Protein AF-A0AAD5PL66-F1 (afdb_monomer_lite)

Sequence (142 aa):
MNKLKSTFLRTHSTRQSDDRRSQQFAKKLNAAQFQSYDNTPTTTQGPPTLHLDELTEMERTAYQSWWKDLDPFSIGHLDNEAVLKFLRGCCLPDHKLEQILRFFEDTVDGLDELQFYAMLRLIAHAQNGRTISRDMVFLGGR

Organism: NCBI:txid60185

Foldseek 3Di:
DDDDDDDDDDDDDDDDDDPPVVVVVVVVVVVPPPPPPPPDPPPPDAAQFADLVLADPVLNVVLVVVVCVQCVPPPQFHFPVSVVVVVVVLPADPVLLVVLCVSHPVPPGHDGSRSSSLSVQLSLCVVVVHDRDSCSSSPYRD

pLDDT: mean 76.11, std 19.73, range [38.53, 94.19]

Radius of gyration: 30.99 Å; chains: 1; bounding box: 75×75×58 Å

Secondary structure (DSSP, 8-state):
-----------------SHHHHHHHHHHHHTTS------S----SS-----GGGS-HHHHHHHHHHHHHH-TT--SEE-HHHHHHHHHTS---HHHHHHHHGGGTT-SS-EEHHHHHHHHHHHHHHHTT----GGGGGS---

Structure (mmCIF, N/CA/C/O backbone):
data_AF-A0AAD5PL66-F1
#
_entry.id   AF-A0AAD5PL66-F1
#
loop_
_atom_site.group_PDB
_atom_site.id
_atom_site.type_symbol
_atom_site.label_atom_id
_atom_site.label_alt_id
_atom_site.label_comp_id
_atom_site.label_asym_id
_atom_site.label_entity_id
_atom_site.label_seq_id
_atom_site.pdbx_PDB_ins_code
_atom_site.Cartn_x
_atom_site.Cartn_y
_atom_site.Cartn_z
_atom_site.occupancy
_atom_site.B_iso_or_equiv
_atom_site.auth_seq_id
_atom_site.auth_comp_id
_atom_site.auth_asym_id
_atom_site.auth_atom_id
_atom_site.pdbx_PDB_model_num
ATOM 1 N N . MET A 1 1 ? -61.012 -50.807 42.450 1.00 42.94 1 MET A N 1
ATOM 2 C CA . MET A 1 1 ? -60.842 -52.255 42.171 1.00 42.94 1 MET A CA 1
ATOM 3 C C . MET A 1 1 ? -61.389 -52.436 40.755 1.00 42.94 1 MET A C 1
ATOM 5 O O . MET A 1 1 ? -62.457 -51.912 40.500 1.00 42.94 1 MET A O 1
ATOM 9 N N . ASN A 1 2 ? -60.654 -52.909 39.743 1.00 38.53 2 ASN A N 1
ATOM 10 C CA . ASN A 1 2 ? -60.209 -54.291 39.554 1.00 38.53 2 ASN A CA 1
ATOM 11 C C . ASN A 1 2 ? -58.971 -54.337 38.635 1.00 38.53 2 ASN A C 1
ATOM 13 O O . ASN A 1 2 ? -58.905 -53.645 37.623 1.00 38.53 2 ASN A O 1
ATOM 17 N N . LYS A 1 3 ? -58.000 -55.170 39.018 1.00 46.53 3 LYS A N 1
ATOM 18 C CA . LYS A 1 3 ? -56.792 -55.536 38.267 1.00 46.53 3 LYS A CA 1
ATOM 19 C C . LYS A 1 3 ? -57.124 -56.690 37.322 1.00 46.53 3 LYS A C 1
ATOM 21 O O . LYS A 1 3 ? -57.713 -57.647 37.809 1.00 46.53 3 LYS A O 1
ATOM 26 N N . LEU A 1 4 ? -56.617 -56.691 36.089 1.00 59.19 4 LEU A N 1
ATOM 27 C CA . LEU A 1 4 ? -56.324 -57.928 35.354 1.00 59.19 4 LEU A CA 1
ATOM 28 C C . LEU A 1 4 ? -55.005 -57.781 34.581 1.00 59.19 4 LEU A C 1
ATOM 30 O O . LEU A 1 4 ? -54.745 -56.774 33.931 1.00 59.19 4 LEU A O 1
ATOM 34 N N . LYS A 1 5 ? -54.151 -58.787 34.771 1.00 48.41 5 LYS A N 1
ATOM 35 C CA . LYS A 1 5 ? -52.771 -58.931 34.303 1.00 48.41 5 LYS A CA 1
ATOM 36 C C . LYS A 1 5 ? -52.716 -59.933 33.141 1.00 48.41 5 LYS A C 1
ATOM 38 O O . LYS A 1 5 ? -53.506 -60.868 33.149 1.00 48.41 5 LYS A O 1
ATOM 43 N N . SER A 1 6 ? -51.631 -59.838 32.359 1.00 45.94 6 SER A N 1
ATOM 44 C CA . SER A 1 6 ? -51.000 -60.907 31.545 1.00 45.94 6 SER A CA 1
ATOM 45 C C . SER A 1 6 ? -51.768 -61.325 30.276 1.00 45.94 6 SER A C 1
ATOM 47 O O . SER A 1 6 ? -52.986 -61.308 30.259 1.00 45.94 6 SER A O 1
ATOM 49 N N . THR A 1 7 ? -51.139 -61.614 29.131 1.00 48.75 7 THR A N 1
ATOM 50 C CA . THR A 1 7 ? -50.032 -62.561 28.913 1.00 48.75 7 THR A CA 1
ATOM 51 C C . THR A 1 7 ? -49.317 -62.261 27.585 1.00 48.75 7 THR A C 1
ATOM 53 O O . THR A 1 7 ? -49.963 -61.981 26.579 1.00 48.75 7 THR A O 1
ATOM 56 N N . PHE A 1 8 ? -47.985 -62.361 27.576 1.00 52.19 8 PHE A N 1
ATOM 57 C CA . PHE A 1 8 ? -47.154 -62.370 26.368 1.00 52.19 8 PHE A CA 1
ATOM 58 C C . PHE A 1 8 ? -47.258 -63.718 25.642 1.00 52.19 8 PHE A C 1
ATOM 60 O O . PHE A 1 8 ? -47.075 -64.763 26.263 1.00 52.19 8 PHE A O 1
ATOM 67 N N . LEU A 1 9 ? -47.420 -63.686 24.317 1.00 51.94 9 LEU A N 1
ATOM 68 C CA . LEU A 1 9 ? -47.084 -64.802 23.432 1.00 51.94 9 LEU A CA 1
ATOM 69 C C . LEU A 1 9 ? -46.026 -64.353 22.416 1.00 51.94 9 LEU A C 1
ATOM 71 O O . LEU A 1 9 ? -46.182 -63.390 21.672 1.00 51.94 9 LEU A O 1
ATOM 75 N N . ARG A 1 10 ? -44.918 -65.084 22.485 1.00 41.91 10 ARG A N 1
ATOM 76 C CA . ARG A 1 10 ? -43.683 -65.073 21.695 1.00 41.91 10 ARG A CA 1
ATOM 77 C C . ARG A 1 10 ? -43.948 -65.848 20.392 1.00 41.91 10 ARG A C 1
ATOM 79 O O . ARG A 1 10 ? -44.581 -66.892 20.469 1.00 41.91 10 ARG A O 1
ATOM 86 N N . THR A 1 11 ? -43.567 -65.415 19.189 1.00 45.47 11 THR A N 1
ATOM 87 C CA . THR A 1 11 ? -42.375 -65.831 18.393 1.00 45.47 11 THR A CA 1
ATOM 88 C C . THR A 1 11 ? -42.721 -65.561 16.909 1.00 45.47 11 THR A C 1
ATOM 90 O O . THR A 1 11 ? -43.823 -65.878 16.488 1.00 45.47 11 THR A O 1
ATOM 93 N N . HIS A 1 12 ? -41.974 -64.704 16.204 1.00 41.56 12 HIS A N 1
ATOM 94 C CA . HIS A 1 12 ? -40.880 -64.963 15.240 1.00 41.56 12 HIS A CA 1
ATOM 95 C C . HIS A 1 12 ? -41.257 -65.237 13.765 1.00 41.56 12 HIS A C 1
ATOM 97 O O . HIS A 1 12 ? -41.908 -66.221 13.446 1.00 41.56 12 HIS A O 1
ATOM 103 N N . SER A 1 13 ? -40.629 -64.417 12.903 1.00 39.16 13 SER A N 1
ATOM 104 C CA . SER A 1 13 ? -40.129 -64.711 11.545 1.00 39.16 13 SER A CA 1
ATOM 105 C C . SER A 1 13 ? -41.181 -64.907 10.444 1.00 39.16 13 SER A C 1
ATOM 107 O O . SER A 1 13 ? -41.854 -65.921 10.356 1.00 39.16 13 SER A O 1
ATOM 109 N N . THR A 1 14 ? -41.347 -63.981 9.503 1.00 41.19 14 THR A N 1
ATOM 110 C CA . THR A 1 14 ? -40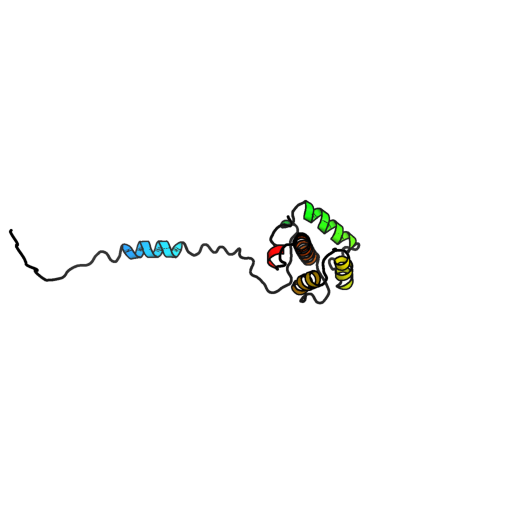.557 -63.777 8.263 1.00 41.19 14 THR A CA 1
ATOM 111 C C . THR A 1 14 ? -41.434 -62.821 7.412 1.00 41.19 14 THR A C 1
ATOM 113 O O . THR A 1 14 ? -42.643 -62.821 7.588 1.00 41.19 14 THR A O 1
ATOM 116 N N . ARG A 1 15 ? -41.009 -61.952 6.494 1.00 43.31 15 ARG A N 1
ATOM 117 C CA . ARG A 1 15 ? -39.938 -62.018 5.507 1.00 43.31 15 ARG A CA 1
ATOM 118 C C . ARG A 1 15 ? -39.857 -60.626 4.848 1.00 43.31 15 ARG A C 1
ATOM 120 O O . ARG A 1 15 ? -40.864 -60.110 4.385 1.00 43.31 15 ARG A O 1
ATOM 127 N N . GLN A 1 16 ? -38.652 -60.062 4.853 1.00 51.34 16 GLN A N 1
ATOM 128 C CA . GLN A 1 16 ? -38.004 -59.291 3.782 1.00 51.34 16 GLN A CA 1
ATOM 129 C C . GLN A 1 16 ? -38.896 -58.489 2.820 1.00 51.34 16 GLN A C 1
ATOM 131 O O . GLN A 1 16 ? -39.525 -59.098 1.960 1.00 51.34 16 GLN A O 1
ATOM 136 N N . SER A 1 17 ? -38.809 -57.149 2.858 1.00 48.69 17 SER A N 1
ATOM 137 C CA . SER A 1 17 ? -38.786 -56.288 1.647 1.00 48.69 17 SER A CA 1
ATOM 138 C C . SER A 1 17 ? -38.517 -54.784 1.887 1.00 48.69 17 SER A C 1
ATOM 140 O O . SER A 1 17 ? -38.630 -54.017 0.938 1.00 48.69 17 SER A O 1
ATOM 142 N N . ASP A 1 18 ? -38.108 -54.322 3.077 1.00 46.31 18 ASP A N 1
ATOM 143 C CA . ASP A 1 18 ? -37.919 -52.869 3.308 1.00 46.31 18 ASP A CA 1
ATOM 144 C C . ASP A 1 18 ? -36.484 -52.335 3.124 1.00 46.31 18 ASP A C 1
ATOM 146 O O . ASP A 1 18 ? -36.272 -51.128 3.019 1.00 46.31 18 ASP A O 1
ATOM 150 N N . ASP A 1 19 ? -35.477 -53.202 2.986 1.00 50.34 19 ASP A N 1
ATOM 151 C CA . ASP A 1 19 ? -34.076 -52.747 2.935 1.00 50.34 19 ASP A CA 1
ATOM 152 C C . ASP A 1 19 ? -33.658 -52.085 1.610 1.00 50.34 19 ASP A C 1
ATOM 154 O O . ASP A 1 19 ? -32.656 -51.372 1.544 1.00 50.34 19 ASP A O 1
ATOM 158 N N . ARG A 1 20 ? -34.413 -52.281 0.521 1.00 50.88 20 ARG A N 1
ATOM 159 C CA . ARG A 1 20 ? -34.043 -51.705 -0.787 1.00 50.88 20 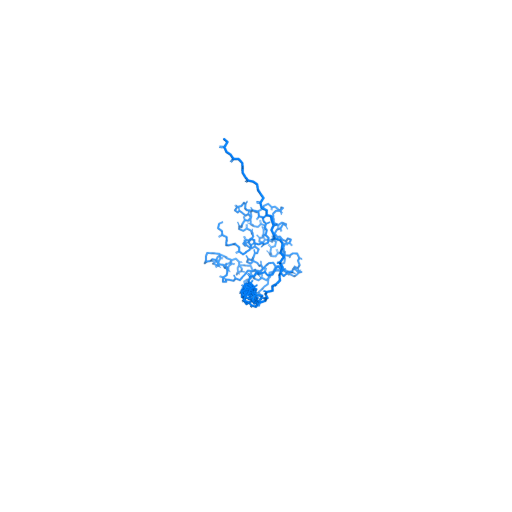ARG A CA 1
ATOM 160 C C . ARG A 1 20 ? -34.507 -50.265 -0.981 1.00 50.88 20 ARG A C 1
ATOM 162 O O . ARG A 1 20 ? -33.862 -49.528 -1.725 1.00 50.88 20 ARG A O 1
ATOM 169 N N . ARG A 1 21 ? -35.586 -49.842 -0.316 1.00 50.31 21 ARG A N 1
ATOM 170 C CA . ARG A 1 21 ? -36.147 -48.492 -0.497 1.00 50.31 21 ARG A CA 1
ATOM 171 C C . ARG A 1 21 ? -35.342 -47.432 0.259 1.00 50.31 21 ARG A C 1
ATOM 173 O O . ARG A 1 21 ? -35.137 -46.333 -0.254 1.00 50.31 21 ARG A O 1
ATOM 180 N N . SER A 1 22 ? -34.801 -47.790 1.420 1.00 52.25 22 SER A N 1
ATOM 181 C CA . SER A 1 22 ? -34.016 -46.887 2.271 1.00 52.25 22 SER A CA 1
ATOM 182 C C . SER A 1 22 ? -32.631 -46.559 1.697 1.00 52.25 22 SER A C 1
ATOM 184 O O . SER A 1 22 ? -32.128 -45.451 1.882 1.00 52.25 22 SER A O 1
ATOM 186 N N . GLN A 1 23 ? -32.029 -47.461 0.911 1.00 54.03 23 GLN A N 1
ATOM 187 C CA . GLN A 1 23 ? -30.708 -47.211 0.314 1.00 54.03 23 GLN A CA 1
ATOM 188 C C . GLN A 1 23 ? -30.721 -46.200 -0.842 1.00 54.03 23 GLN A C 1
ATOM 190 O O . GLN A 1 23 ? -29.689 -45.596 -1.139 1.00 54.03 23 GLN A O 1
ATOM 195 N N . GLN A 1 24 ? -31.866 -45.972 -1.494 1.00 54.56 24 GLN A N 1
ATOM 196 C CA . GLN A 1 24 ? -31.958 -44.987 -2.580 1.00 54.56 24 GLN A CA 1
ATOM 197 C C . GLN A 1 24 ? -32.110 -43.546 -2.069 1.00 54.56 24 GLN A C 1
ATOM 199 O O . GLN A 1 24 ? -31.667 -42.620 -2.746 1.00 54.56 24 GLN A O 1
ATOM 204 N N . PHE A 1 25 ? -32.643 -43.347 -0.858 1.00 51.50 25 PHE A N 1
ATOM 205 C CA . PHE A 1 25 ? -32.674 -42.027 -0.216 1.00 51.50 25 PHE A CA 1
ATOM 206 C C . PHE A 1 25 ? -31.328 -41.655 0.416 1.00 51.50 25 PHE A C 1
ATOM 208 O O . PHE A 1 25 ? -30.869 -40.528 0.235 1.00 51.50 25 PHE A O 1
ATOM 215 N N . ALA A 1 26 ? -30.635 -42.604 1.056 1.00 52.84 26 ALA A N 1
ATOM 216 C CA . ALA A 1 26 ? -29.301 -42.355 1.612 1.00 52.84 26 ALA A CA 1
ATOM 217 C C . ALA A 1 26 ? -28.268 -41.975 0.532 1.00 52.84 26 ALA A C 1
ATOM 219 O O . ALA A 1 26 ? -27.415 -41.117 0.756 1.00 52.84 26 ALA A O 1
ATOM 220 N N . LYS A 1 27 ? -28.374 -42.541 -0.680 1.00 52.16 27 LYS A N 1
ATOM 221 C CA . LYS A 1 27 ? -27.489 -42.178 -1.802 1.00 52.16 27 LYS A CA 1
ATOM 222 C C . LYS A 1 27 ? -27.747 -40.776 -2.363 1.00 52.16 27 LYS A C 1
ATOM 224 O O . LYS A 1 27 ? -26.827 -40.177 -2.908 1.00 52.16 27 LYS A O 1
ATOM 229 N N . LYS A 1 28 ? -28.957 -40.229 -2.211 1.00 50.59 28 LYS A N 1
ATOM 230 C CA . LYS A 1 28 ? -29.306 -38.891 -2.718 1.00 50.59 28 LYS A CA 1
ATOM 231 C C . LYS A 1 28 ? -28.926 -37.753 -1.767 1.00 50.59 28 LYS A C 1
ATOM 233 O O . LYS A 1 28 ? -28.729 -36.642 -2.240 1.00 50.59 28 LYS A O 1
ATOM 238 N N . LEU A 1 29 ? -28.759 -38.030 -0.472 1.00 52.78 29 LEU A N 1
ATOM 239 C CA . LEU A 1 29 ? -28.200 -37.062 0.482 1.00 52.78 29 LEU A CA 1
ATOM 240 C C . LEU A 1 29 ? -26.667 -36.986 0.413 1.00 52.78 29 LEU A C 1
ATOM 242 O O . LEU A 1 29 ? -26.108 -35.918 0.619 1.00 52.78 29 LEU A O 1
ATOM 246 N N . ASN A 1 30 ? -25.996 -38.077 0.029 1.00 49.31 30 ASN A N 1
ATOM 247 C CA . ASN A 1 30 ? -24.538 -38.094 -0.153 1.00 49.31 30 ASN A CA 1
ATOM 248 C C . ASN A 1 30 ? -24.078 -37.495 -1.502 1.00 49.31 30 ASN A C 1
ATOM 250 O O . ASN A 1 30 ? -22.926 -37.109 -1.653 1.00 49.31 30 ASN A O 1
ATOM 254 N N . ALA A 1 31 ? -24.973 -37.392 -2.492 1.00 50.16 31 ALA A N 1
ATOM 255 C CA . ALA A 1 31 ? -24.674 -36.798 -3.802 1.00 50.16 31 ALA A CA 1
ATOM 256 C C . ALA A 1 31 ? -24.830 -35.263 -3.840 1.00 50.16 31 ALA A C 1
ATOM 258 O O . ALA A 1 31 ? -24.452 -34.638 -4.826 1.00 50.16 31 ALA A O 1
ATOM 259 N N . ALA A 1 32 ? -25.373 -34.652 -2.782 1.00 48.56 32 ALA A N 1
ATOM 260 C CA . ALA A 1 32 ? -25.529 -33.200 -2.659 1.00 48.56 32 ALA A CA 1
ATOM 261 C C . ALA A 1 32 ? -24.406 -32.529 -1.837 1.00 48.56 32 ALA A C 1
ATOM 263 O O . ALA A 1 32 ? -24.470 -31.329 -1.592 1.00 48.56 32 ALA A O 1
ATOM 264 N N . GLN A 1 33 ? -23.373 -33.277 -1.424 1.00 50.97 33 GLN A N 1
ATOM 265 C CA . GLN A 1 33 ? -22.252 -32.772 -0.613 1.00 50.97 33 GLN A CA 1
ATOM 266 C C . GLN A 1 33 ? -20.946 -32.530 -1.388 1.00 50.97 33 GLN A C 1
ATOM 268 O O . GLN A 1 33 ? -19.911 -32.296 -0.777 1.00 50.97 33 GLN A O 1
ATOM 273 N N . PHE A 1 34 ? -20.991 -32.502 -2.722 1.00 48.75 34 PHE A N 1
ATOM 274 C CA . PHE A 1 34 ? -19.860 -32.056 -3.542 1.00 48.75 34 PHE A CA 1
ATOM 275 C C . PHE A 1 34 ? -20.320 -31.069 -4.618 1.00 48.75 34 PHE A C 1
ATOM 277 O O . PHE A 1 34 ? -20.093 -31.259 -5.808 1.00 48.75 34 PHE A O 1
ATOM 284 N N . GLN A 1 35 ? -20.986 -29.992 -4.202 1.00 44.06 35 GLN A N 1
ATOM 285 C CA . GLN A 1 35 ? -20.736 -28.719 -4.868 1.00 44.06 35 GLN A CA 1
ATOM 286 C C . GLN A 1 35 ? -19.514 -28.137 -4.179 1.00 44.06 35 GLN A C 1
ATOM 288 O O . GLN A 1 35 ? -19.619 -27.528 -3.119 1.00 44.06 35 GLN A O 1
ATOM 293 N N . SER A 1 36 ? -18.352 -28.436 -4.751 1.00 42.56 36 SER A N 1
ATOM 294 C CA . SER A 1 36 ? -17.084 -27.820 -4.406 1.00 42.56 36 SER A CA 1
ATOM 295 C C . SER A 1 36 ? -17.250 -26.309 -4.541 1.00 42.56 36 SER A C 1
ATOM 297 O O . SER A 1 36 ? -17.184 -25.757 -5.636 1.00 42.56 36 SER A O 1
ATOM 299 N N . TYR A 1 37 ? -17.504 -25.634 -3.428 1.00 45.16 37 TYR A N 1
ATOM 300 C CA . TYR A 1 37 ? -17.182 -24.224 -3.268 1.00 45.16 37 TYR A CA 1
ATOM 301 C C . TYR A 1 37 ? -15.658 -24.127 -3.186 1.00 45.16 37 TYR A C 1
ATOM 303 O O . TYR A 1 37 ? -15.081 -23.877 -2.133 1.00 45.16 37 TYR A O 1
ATOM 311 N N . ASP A 1 38 ? -15.001 -24.379 -4.315 1.00 39.06 38 ASP A N 1
ATOM 312 C CA . ASP A 1 38 ? -13.596 -24.051 -4.508 1.00 39.06 38 ASP A CA 1
ATOM 313 C C . ASP A 1 38 ? -13.516 -22.565 -4.867 1.00 39.06 38 ASP A C 1
ATOM 315 O O . ASP A 1 38 ? -13.365 -22.171 -6.015 1.00 39.06 38 ASP A O 1
ATOM 319 N N . ASN A 1 39 ? -13.805 -21.742 -3.864 1.00 44.81 39 ASN A N 1
ATOM 320 C CA . ASN A 1 39 ? -13.490 -20.318 -3.822 1.00 44.81 39 ASN A CA 1
ATOM 321 C C . ASN A 1 39 ? -13.178 -19.950 -2.364 1.00 44.81 39 ASN A C 1
ATOM 323 O O . ASN A 1 39 ? -13.619 -18.941 -1.821 1.00 44.81 39 ASN A O 1
ATOM 327 N N . THR A 1 40 ? -12.427 -20.815 -1.687 1.00 42.31 40 THR A N 1
ATOM 328 C CA . THR A 1 40 ? -11.515 -20.342 -0.652 1.00 42.31 40 THR A CA 1
ATOM 329 C C . THR A 1 40 ? -10.292 -19.817 -1.393 1.00 42.31 40 THR A C 1
ATOM 331 O O . THR A 1 40 ? -9.695 -20.614 -2.118 1.00 42.31 40 THR A O 1
ATOM 334 N N . PRO A 1 41 ? -9.870 -18.547 -1.250 1.00 50.62 41 PRO A N 1
ATOM 335 C CA . PRO A 1 41 ? -8.491 -18.225 -1.561 1.00 50.62 41 PRO A CA 1
ATOM 336 C C . PRO A 1 41 ? -7.652 -19.070 -0.603 1.00 50.62 41 PRO A C 1
ATOM 338 O O . PRO A 1 41 ? -7.544 -18.788 0.590 1.00 50.62 41 PRO A O 1
ATOM 341 N N . THR A 1 42 ? -7.146 -20.189 -1.113 1.00 45.22 42 THR A N 1
ATOM 342 C CA . THR A 1 42 ? -6.060 -20.936 -0.504 1.00 45.22 42 THR A CA 1
ATOM 343 C C . THR A 1 42 ? -5.016 -19.922 -0.081 1.00 45.22 42 THR A C 1
ATOM 345 O O . THR A 1 42 ? -4.528 -19.138 -0.894 1.00 45.22 42 THR A O 1
ATOM 348 N N . THR A 1 43 ? -4.718 -19.914 1.213 1.00 55.00 43 THR A N 1
ATOM 349 C CA . THR A 1 43 ? -3.573 -19.243 1.811 1.00 55.00 43 THR A CA 1
ATOM 350 C C . THR A 1 43 ? -2.302 -19.833 1.190 1.00 55.00 43 THR A C 1
ATOM 352 O O . THR A 1 43 ? -1.666 -20.717 1.756 1.00 55.00 43 THR A O 1
ATOM 355 N N . THR A 1 44 ? -1.958 -19.410 -0.023 1.00 50.25 44 THR A N 1
ATOM 356 C CA . THR A 1 44 ? -0.814 -19.935 -0.769 1.00 50.25 44 THR A CA 1
ATOM 357 C C . THR A 1 44 ? 0.387 -19.050 -0.476 1.00 50.25 44 THR A C 1
ATOM 359 O O . THR A 1 44 ? 0.587 -18.056 -1.155 1.00 50.25 44 THR A O 1
ATOM 362 N N . GLN A 1 45 ? 1.098 -19.388 0.606 1.00 62.06 45 GLN A N 1
ATOM 363 C CA . GLN A 1 45 ? 2.536 -19.212 0.918 1.00 62.06 45 GLN A CA 1
ATOM 364 C C . GLN A 1 45 ? 3.389 -18.121 0.218 1.00 62.06 45 GLN A C 1
ATOM 366 O O . GLN A 1 45 ? 4.590 -18.304 0.062 1.00 62.06 45 GLN A O 1
ATOM 371 N N . GLY A 1 46 ? 2.825 -16.993 -0.192 1.00 74.00 46 GLY A N 1
ATOM 372 C CA . GLY A 1 46 ? 3.547 -15.904 -0.848 1.00 74.00 46 GLY A CA 1
ATOM 373 C C . GLY A 1 46 ? 2.917 -14.563 -0.502 1.00 74.00 46 GLY A C 1
ATOM 374 O O . GLY A 1 46 ? 1.747 -14.556 -0.104 1.00 74.00 46 GLY A O 1
ATOM 375 N N . PRO A 1 47 ? 3.676 -13.455 -0.580 1.00 84.06 47 PRO A N 1
ATOM 376 C CA . PRO A 1 47 ? 3.283 -12.128 -0.099 1.00 84.06 47 PRO A CA 1
ATOM 377 C C . PRO A 1 47 ? 1.869 -11.758 -0.560 1.00 84.06 47 PRO A C 1
ATOM 379 O O . PRO A 1 47 ? 1.475 -12.120 -1.670 1.00 84.06 47 PRO A O 1
ATOM 382 N N . PRO A 1 48 ? 1.062 -11.108 0.295 1.00 87.50 48 PRO A N 1
ATOM 383 C CA . PRO A 1 48 ? -0.309 -10.808 -0.071 1.00 87.50 48 PRO A CA 1
ATOM 384 C C . PRO A 1 48 ? -0.325 -9.857 -1.271 1.00 87.50 48 PRO A C 1
ATOM 386 O O . PRO A 1 48 ? 0.407 -8.872 -1.307 1.00 87.50 48 PRO A O 1
ATOM 389 N N . THR A 1 49 ? -1.179 -10.159 -2.239 1.00 91.19 49 THR A N 1
ATOM 390 C CA . THR A 1 49 ? -1.371 -9.376 -3.460 1.00 91.19 49 THR A CA 1
ATOM 391 C C . THR A 1 49 ? -2.815 -8.928 -3.557 1.00 91.19 49 THR A C 1
ATOM 393 O O . THR A 1 49 ? -3.712 -9.537 -2.968 1.00 91.19 49 THR A O 1
ATOM 396 N N . LEU A 1 50 ? -3.035 -7.832 -4.276 1.00 90.56 50 LEU A N 1
ATOM 397 C CA . LEU A 1 50 ? -4.358 -7.262 -4.453 1.00 90.56 50 LEU A CA 1
ATOM 398 C C . LEU A 1 50 ? -4.537 -6.768 -5.883 1.00 90.56 50 LEU A C 1
ATOM 400 O O . LEU A 1 50 ? -3.784 -5.910 -6.346 1.00 90.56 50 LEU A O 1
ATOM 404 N N . HIS A 1 51 ? -5.548 -7.289 -6.577 1.00 88.88 51 HIS A N 1
ATOM 405 C CA . HIS A 1 51 ? -5.836 -6.879 -7.946 1.00 88.88 51 HIS A CA 1
ATOM 406 C C . HIS A 1 51 ? -6.620 -5.563 -7.998 1.00 88.88 51 HIS A C 1
ATOM 408 O O . HIS A 1 51 ? -7.431 -5.246 -7.128 1.00 88.88 51 HIS A O 1
ATOM 414 N N . LEU A 1 52 ? -6.431 -4.809 -9.086 1.00 86.56 52 LEU A N 1
ATOM 415 C CA . LEU A 1 52 ? -7.141 -3.549 -9.350 1.00 86.56 52 LEU A CA 1
ATOM 416 C C . LEU A 1 52 ? -8.672 -3.694 -9.328 1.00 86.56 52 LEU A C 1
ATOM 418 O O . LEU A 1 52 ? -9.372 -2.738 -8.988 1.00 86.56 52 LEU A O 1
ATOM 422 N N . ASP A 1 53 ? -9.196 -4.866 -9.685 1.00 87.12 53 ASP A N 1
ATOM 423 C CA . ASP A 1 53 ? -10.634 -5.161 -9.699 1.00 87.12 53 ASP A CA 1
ATOM 424 C C . ASP A 1 53 ? -11.227 -5.342 -8.295 1.00 87.12 53 ASP A C 1
ATOM 426 O O . ASP A 1 53 ? -12.430 -5.184 -8.103 1.00 87.12 53 ASP A O 1
ATOM 430 N N . GLU A 1 54 ? -10.380 -5.600 -7.298 1.00 87.19 54 GLU A N 1
ATOM 431 C CA . GLU A 1 54 ? -10.749 -5.722 -5.883 1.00 87.19 54 GLU A CA 1
ATOM 432 C C . GLU A 1 54 ? -10.632 -4.381 -5.133 1.00 87.19 54 GLU A C 1
ATOM 434 O O . GLU A 1 54 ? -10.951 -4.274 -3.940 1.00 87.19 54 GLU A O 1
ATOM 439 N N . LEU A 1 55 ? -10.151 -3.339 -5.818 1.00 88.12 55 LEU A N 1
ATOM 440 C CA . LEU A 1 55 ? -10.100 -1.974 -5.311 1.00 88.12 55 LEU A CA 1
ATOM 441 C C . LEU A 1 55 ? -11.430 -1.261 -5.534 1.00 88.12 55 LEU A C 1
ATOM 443 O O . LEU A 1 55 ? -12.018 -1.319 -6.615 1.00 88.12 55 LEU A O 1
ATOM 447 N N . THR A 1 56 ? -11.877 -0.513 -4.525 1.00 89.31 56 THR A N 1
ATOM 448 C CA . THR A 1 56 ? -12.925 0.488 -4.741 1.00 89.31 56 THR A CA 1
ATOM 449 C C . THR A 1 56 ? -12.405 1.587 -5.670 1.00 89.31 56 THR A C 1
ATOM 451 O O . THR A 1 56 ? -11.200 1.802 -5.784 1.00 89.31 56 THR A O 1
ATOM 454 N N . GLU A 1 57 ? -13.300 2.326 -6.324 1.00 89.38 57 GLU A N 1
ATOM 455 C CA . GLU A 1 57 ? -12.920 3.412 -7.243 1.00 89.38 57 GLU A CA 1
ATOM 456 C C . GLU A 1 57 ? -12.024 4.474 -6.576 1.00 89.38 57 GLU A C 1
ATOM 458 O O . GLU A 1 57 ? -11.060 4.964 -7.173 1.00 89.38 57 GLU A O 1
ATOM 463 N N . MET A 1 58 ? -12.296 4.771 -5.302 1.00 88.19 58 MET A N 1
ATOM 464 C CA . MET A 1 58 ? -11.509 5.707 -4.504 1.00 88.19 58 MET A CA 1
ATOM 465 C C . MET A 1 58 ? -10.101 5.170 -4.214 1.00 88.19 58 MET A C 1
ATOM 467 O O . MET A 1 58 ? -9.123 5.885 -4.427 1.00 88.19 58 MET A O 1
ATOM 471 N N . GLU A 1 59 ? -9.985 3.910 -3.778 1.00 90.69 59 GLU A N 1
ATOM 472 C CA . GLU A 1 59 ? -8.679 3.279 -3.541 1.00 90.69 59 GLU A CA 1
ATOM 473 C C . GLU A 1 59 ? -7.889 3.160 -4.838 1.00 90.69 59 GLU A C 1
ATOM 475 O O . GLU A 1 59 ? -6.720 3.516 -4.865 1.00 90.69 59 GLU A O 1
ATOM 480 N N . ARG A 1 60 ? -8.532 2.741 -5.933 1.00 91.75 60 ARG A N 1
ATOM 481 C C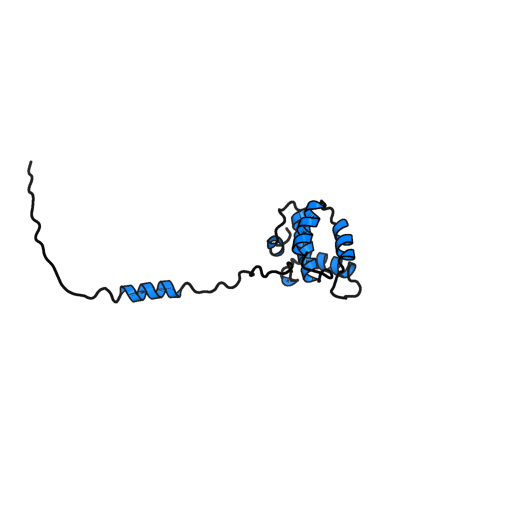A . ARG A 1 60 ? -7.895 2.627 -7.247 1.00 91.75 60 ARG A CA 1
ATOM 482 C C . ARG A 1 60 ? -7.256 3.947 -7.664 1.00 91.75 60 ARG A C 1
ATOM 484 O O . ARG A 1 60 ? -6.094 3.961 -8.050 1.00 91.75 60 ARG A O 1
ATOM 491 N N . THR A 1 61 ? -7.993 5.048 -7.544 1.00 92.88 61 THR A N 1
ATOM 492 C CA . THR A 1 61 ? -7.497 6.378 -7.920 1.00 92.88 61 THR A CA 1
ATOM 493 C C . THR A 1 61 ? -6.303 6.796 -7.059 1.00 92.88 61 THR A C 1
ATOM 495 O O . THR A 1 61 ? -5.280 7.226 -7.592 1.00 92.88 61 THR A O 1
ATOM 498 N N . ALA A 1 62 ? -6.404 6.643 -5.736 1.00 91.94 62 ALA A N 1
ATOM 499 C CA . ALA A 1 62 ? -5.334 7.022 -4.815 1.00 91.94 62 ALA A CA 1
ATOM 500 C C . ALA A 1 62 ? -4.088 6.139 -4.980 1.00 91.94 62 ALA A C 1
ATOM 502 O O . ALA A 1 62 ? -2.975 6.647 -5.103 1.00 91.94 62 ALA A O 1
ATOM 503 N N . TYR A 1 63 ? -4.277 4.821 -5.029 1.00 93.69 63 TYR A N 1
ATOM 504 C CA . TYR A 1 63 ? -3.190 3.847 -5.059 1.00 93.69 63 TYR A CA 1
ATOM 505 C C . TYR A 1 63 ? -2.430 3.920 -6.380 1.00 93.69 63 TYR A C 1
ATOM 507 O O . TYR A 1 63 ? -1.203 3.927 -6.364 1.00 93.69 63 TYR A O 1
ATOM 515 N N . GLN A 1 64 ? -3.131 4.081 -7.508 1.00 93.44 64 GLN A N 1
ATOM 516 C CA . GLN A 1 64 ? -2.482 4.307 -8.801 1.00 93.44 64 GLN A CA 1
ATOM 517 C C . GLN A 1 64 ? -1.706 5.625 -8.841 1.00 93.44 64 GLN A C 1
ATOM 519 O O . GLN A 1 64 ? -0.652 5.681 -9.471 1.00 93.44 64 GLN A O 1
ATOM 524 N N . SER A 1 65 ? -2.211 6.689 -8.205 1.00 93.88 65 SER A N 1
ATOM 525 C CA . SER A 1 65 ? -1.473 7.954 -8.119 1.00 93.88 65 SER A CA 1
ATOM 526 C C . SER A 1 65 ? -0.166 7.757 -7.358 1.00 93.88 65 SER A C 1
ATOM 528 O O . SER A 1 65 ? 0.892 8.088 -7.881 1.00 93.88 65 SER A O 1
ATOM 530 N N . TRP A 1 66 ? -0.221 7.146 -6.172 1.00 93.25 66 TRP A N 1
ATOM 531 C CA . TRP A 1 66 ? 0.977 6.892 -5.369 1.00 93.25 66 TRP A CA 1
ATOM 532 C C . TRP A 1 66 ? 1.948 5.928 -6.043 1.00 93.25 66 TRP A C 1
ATOM 534 O O . TRP A 1 66 ? 3.153 6.139 -5.963 1.00 93.25 66 TRP A O 1
ATOM 544 N N . TRP A 1 67 ? 1.447 4.910 -6.744 1.00 93.88 67 TRP A N 1
ATOM 545 C CA . TRP A 1 67 ? 2.295 4.017 -7.527 1.00 93.88 67 TRP A CA 1
ATOM 546 C C . TRP A 1 67 ? 3.053 4.776 -8.617 1.00 93.88 67 TRP A C 1
ATOM 548 O O . TRP A 1 67 ? 4.267 4.653 -8.706 1.00 93.88 67 TRP A O 1
ATOM 558 N N . LYS A 1 68 ? 2.374 5.629 -9.395 1.00 93.12 68 LYS A N 1
ATOM 559 C CA . LYS A 1 68 ? 3.020 6.450 -10.436 1.00 93.12 68 LYS A CA 1
ATOM 560 C C . LYS A 1 68 ? 4.027 7.448 -9.874 1.00 93.12 68 LYS A C 1
ATOM 562 O O . LYS A 1 68 ? 5.023 7.732 -10.532 1.00 93.12 68 LYS A O 1
ATOM 567 N N . ASP A 1 69 ? 3.766 7.982 -8.684 1.00 92.06 69 ASP A N 1
ATOM 568 C CA . ASP A 1 69 ? 4.692 8.897 -8.013 1.00 92.06 69 ASP A CA 1
ATOM 569 C C . ASP A 1 69 ? 5.976 8.176 -7.565 1.00 92.06 69 ASP A C 1
ATOM 571 O O . ASP A 1 69 ? 7.054 8.774 -7.565 1.00 92.06 69 ASP A O 1
ATOM 575 N N . LEU A 1 70 ? 5.872 6.895 -7.194 1.00 91.06 70 LEU A N 1
ATOM 576 C CA . LEU A 1 70 ? 7.000 6.067 -6.759 1.00 91.06 70 LEU A CA 1
ATOM 577 C C . LEU A 1 70 ? 7.724 5.374 -7.924 1.00 91.06 70 LEU A C 1
ATOM 579 O O . LEU A 1 70 ? 8.938 5.199 -7.856 1.00 91.06 70 LEU A O 1
ATOM 583 N N . ASP A 1 71 ? 7.010 5.040 -8.999 1.00 91.25 71 ASP A N 1
ATOM 584 C CA . ASP A 1 71 ? 7.531 4.437 -10.228 1.00 91.25 71 ASP A CA 1
ATOM 585 C C . ASP A 1 71 ? 7.230 5.316 -11.464 1.00 91.25 71 ASP A C 1
ATOM 587 O O . ASP A 1 71 ? 6.421 4.963 -12.334 1.00 91.25 71 ASP A O 1
ATOM 591 N N . PRO A 1 72 ? 7.891 6.483 -11.591 1.00 88.69 72 PRO A N 1
ATOM 592 C CA . PRO A 1 72 ? 7.640 7.419 -12.688 1.00 88.69 72 PRO A CA 1
ATOM 593 C C . PRO A 1 72 ? 8.060 6.873 -14.060 1.00 88.69 72 PRO A C 1
ATOM 595 O O . PRO A 1 72 ? 7.633 7.395 -15.090 1.00 88.69 72 PRO A O 1
ATOM 598 N N . PHE A 1 73 ? 8.902 5.836 -14.087 1.00 90.69 73 PHE A N 1
ATOM 599 C CA . PHE A 1 73 ? 9.402 5.215 -15.312 1.00 90.69 73 PHE A CA 1
ATOM 600 C C . PHE A 1 73 ? 8.652 3.932 -15.686 1.00 90.69 73 PHE A C 1
ATOM 602 O O . PHE A 1 73 ? 8.975 3.338 -16.713 1.00 90.69 73 PHE A O 1
ATOM 609 N N . SER A 1 74 ? 7.635 3.536 -14.907 1.00 89.12 74 SER A N 1
ATOM 610 C CA . SER A 1 74 ? 6.837 2.324 -15.145 1.00 89.12 74 SER A CA 1
ATOM 611 C C . SER A 1 74 ? 7.702 1.062 -15.256 1.00 89.12 74 SER A C 1
ATOM 613 O O . SER A 1 74 ? 7.501 0.230 -16.141 1.00 89.12 74 SER A O 1
ATOM 615 N N . ILE A 1 75 ? 8.690 0.943 -14.369 1.00 89.75 75 ILE A N 1
ATOM 616 C CA . ILE A 1 75 ? 9.553 -0.233 -14.222 1.00 89.75 75 ILE A CA 1
ATOM 617 C C . ILE A 1 75 ? 8.722 -1.437 -13.748 1.00 89.75 75 ILE A C 1
ATOM 619 O O . ILE A 1 75 ? 9.041 -2.573 -14.095 1.00 89.75 75 ILE A O 1
ATOM 623 N N . GLY A 1 76 ? 7.639 -1.194 -13.001 1.00 90.00 76 GLY A N 1
ATOM 624 C CA . GLY A 1 76 ? 6.752 -2.224 -12.461 1.00 90.00 76 GLY A CA 1
ATOM 625 C C . GLY A 1 76 ? 7.226 -2.808 -11.129 1.00 90.00 76 GLY A C 1
ATOM 626 O O . GLY A 1 76 ? 6.693 -3.824 -10.690 1.00 90.00 76 GLY A O 1
ATOM 627 N N . HIS A 1 77 ? 8.230 -2.192 -10.502 1.00 92.62 77 HIS A N 1
ATOM 628 C CA . HIS A 1 77 ? 8.894 -2.711 -9.310 1.00 92.62 77 HIS A CA 1
ATOM 629 C C . HIS A 1 77 ? 9.397 -1.573 -8.423 1.00 92.62 77 HIS A C 1
ATOM 631 O O . HIS A 1 77 ? 10.060 -0.658 -8.914 1.00 92.62 77 HIS A O 1
ATOM 637 N N . LEU A 1 78 ? 9.121 -1.654 -7.122 1.00 92.50 78 LEU A N 1
ATOM 638 C CA . LEU A 1 78 ? 9.652 -0.741 -6.112 1.00 92.50 78 LEU A CA 1
ATOM 639 C C . LEU A 1 78 ? 10.701 -1.443 -5.271 1.00 92.50 78 LEU A C 1
ATOM 641 O O . LEU A 1 78 ? 10.443 -2.491 -4.688 1.00 92.50 78 LEU A O 1
ATOM 645 N N . ASP A 1 79 ? 11.866 -0.825 -5.148 1.00 91.81 79 ASP A N 1
ATOM 646 C CA . ASP A 1 79 ? 12.920 -1.299 -4.271 1.00 91.81 79 ASP A CA 1
ATOM 647 C C . ASP A 1 79 ? 12.567 -1.082 -2.791 1.00 91.81 79 ASP A C 1
ATOM 649 O O . ASP A 1 79 ? 11.771 -0.218 -2.404 1.00 91.81 79 ASP A O 1
ATOM 653 N N . ASN A 1 80 ? 13.206 -1.871 -1.929 1.00 89.88 80 ASN A N 1
ATOM 654 C CA . ASN A 1 80 ? 12.979 -1.809 -0.486 1.00 89.88 80 ASN A CA 1
ATOM 655 C C . ASN A 1 80 ? 13.234 -0.404 0.095 1.00 89.88 80 ASN A C 1
ATOM 657 O O . ASN A 1 80 ? 12.556 -0.001 1.04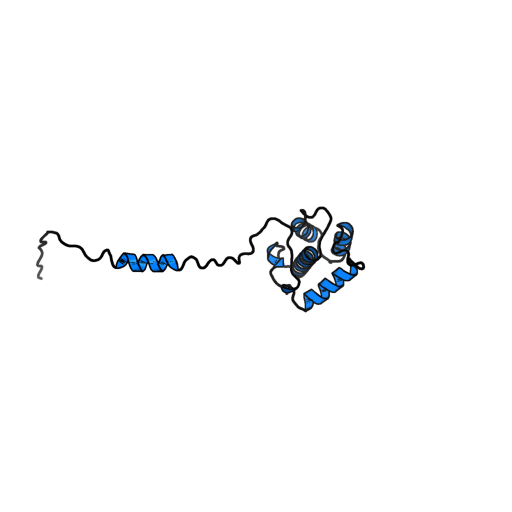2 1.00 89.88 80 ASN A O 1
ATOM 661 N N . GLU A 1 81 ? 14.177 0.366 -0.463 1.00 90.44 81 GLU A N 1
ATOM 662 C CA . GLU A 1 81 ? 14.453 1.728 0.001 1.00 90.44 81 GLU A CA 1
ATOM 663 C C . GLU A 1 81 ? 13.285 2.682 -0.294 1.00 90.44 81 GLU A C 1
ATOM 665 O O . GLU A 1 81 ? 12.851 3.401 0.615 1.00 90.44 81 GLU A O 1
ATOM 670 N N . ALA A 1 82 ? 12.727 2.667 -1.513 1.00 90.88 82 ALA A N 1
ATOM 671 C CA . ALA A 1 82 ? 11.565 3.489 -1.852 1.00 90.88 82 ALA A CA 1
ATOM 672 C C . ALA A 1 82 ? 10.341 3.120 -1.008 1.00 90.88 82 ALA A C 1
ATOM 674 O O . ALA A 1 82 ? 9.678 4.017 -0.475 1.00 90.88 82 ALA A O 1
ATOM 675 N N . VAL A 1 83 ? 10.086 1.822 -0.809 1.00 91.31 83 VAL A N 1
ATOM 676 C CA . VAL A 1 83 ? 8.991 1.339 0.047 1.00 91.31 83 VAL A CA 1
ATOM 677 C C . VAL A 1 83 ? 9.163 1.862 1.472 1.00 91.31 83 VAL A C 1
ATOM 679 O O . VAL A 1 83 ? 8.255 2.489 2.015 1.00 91.31 83 VAL A O 1
ATOM 682 N N . LEU A 1 84 ? 10.338 1.692 2.083 1.00 89.25 84 LEU A N 1
ATOM 683 C CA . LEU A 1 84 ? 10.591 2.165 3.448 1.00 89.25 84 LEU A CA 1
ATOM 684 C C . LEU A 1 84 ? 10.475 3.688 3.569 1.00 89.25 84 LEU A C 1
ATOM 686 O O . LEU A 1 84 ? 9.935 4.192 4.558 1.00 89.25 84 LEU A O 1
ATOM 690 N N . LYS A 1 85 ? 10.960 4.437 2.575 1.00 91.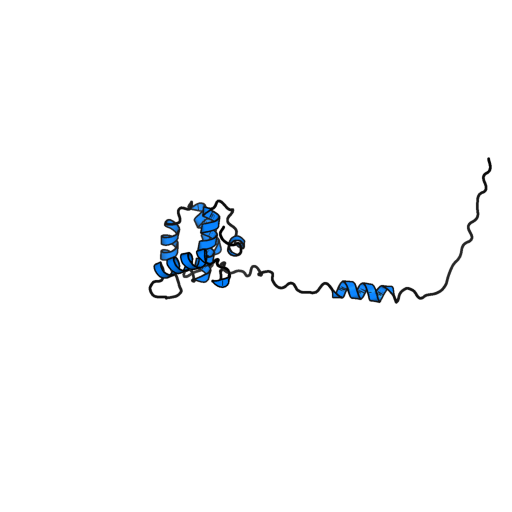25 85 LYS A N 1
ATOM 691 C CA . LYS A 1 85 ? 10.837 5.898 2.540 1.00 91.25 85 LYS A CA 1
ATOM 692 C C . LYS A 1 85 ? 9.375 6.332 2.473 1.00 91.25 85 LYS A C 1
ATOM 694 O O . LYS A 1 85 ? 8.997 7.260 3.187 1.00 91.25 85 LYS A O 1
ATOM 699 N N . PHE A 1 86 ? 8.563 5.647 1.671 1.00 91.75 86 PHE A N 1
ATOM 700 C CA . PHE A 1 86 ? 7.124 5.875 1.600 1.00 91.75 86 PHE A CA 1
ATOM 701 C C . PHE A 1 86 ? 6.435 5.554 2.935 1.00 91.75 86 PHE A C 1
ATOM 703 O O . PHE A 1 86 ? 5.712 6.394 3.468 1.00 91.75 86 PHE A O 1
ATOM 710 N N . LEU A 1 87 ? 6.730 4.396 3.538 1.00 90.00 87 LEU A N 1
ATOM 711 C CA . LEU A 1 87 ? 6.132 3.954 4.805 1.00 90.00 87 LEU A CA 1
ATOM 712 C C . LEU A 1 87 ? 6.406 4.902 5.974 1.00 90.00 87 LEU A C 1
ATOM 714 O O . LEU A 1 87 ? 5.533 5.108 6.818 1.00 90.00 87 LEU A O 1
ATOM 718 N N . ARG A 1 88 ? 7.585 5.535 6.011 1.00 87.75 88 ARG A N 1
ATOM 719 C CA . ARG A 1 88 ? 7.899 6.585 6.999 1.00 87.75 88 ARG A CA 1
ATOM 720 C C . ARG A 1 88 ? 6.960 7.789 6.903 1.00 87.75 88 ARG A C 1
ATOM 722 O O . ARG A 1 88 ? 6.768 8.487 7.893 1.00 87.75 88 ARG A O 1
ATOM 729 N N . GLY A 1 89 ? 6.362 8.026 5.737 1.00 87.38 89 GLY A N 1
ATOM 730 C CA . GLY A 1 89 ? 5.340 9.048 5.531 1.00 87.38 89 GLY A CA 1
ATOM 731 C C . GLY A 1 89 ? 3.940 8.644 6.006 1.00 87.38 89 GLY A C 1
ATOM 732 O O . GLY A 1 89 ? 3.082 9.510 6.146 1.00 87.38 89 GLY A O 1
ATOM 733 N N . CYS A 1 90 ? 3.683 7.363 6.295 1.00 84.00 90 CYS A N 1
ATOM 734 C CA . CYS A 1 90 ? 2.333 6.847 6.554 1.00 84.00 90 CYS A CA 1
ATOM 735 C C . CYS A 1 90 ? 1.796 7.077 7.983 1.00 84.00 90 CYS A C 1
ATOM 737 O O . CYS A 1 90 ? 0.788 6.469 8.343 1.00 84.00 90 CYS A O 1
ATOM 739 N N . CYS A 1 91 ? 2.407 7.946 8.798 1.00 86.12 91 CYS A N 1
ATOM 740 C CA . CYS A 1 91 ? 1.933 8.320 10.146 1.00 86.12 91 CYS A CA 1
ATOM 741 C C . CYS A 1 91 ? 1.496 7.131 11.035 1.00 86.12 91 CYS A C 1
ATOM 743 O O . CYS A 1 91 ? 0.552 7.240 11.819 1.00 86.12 91 CYS A O 1
ATOM 745 N N . LEU A 1 92 ? 2.167 5.984 10.909 1.00 88.69 92 LEU A N 1
ATOM 746 C CA . LEU A 1 92 ? 1.902 4.777 11.690 1.00 88.69 92 LEU A CA 1
ATOM 747 C C . LEU A 1 92 ? 3.019 4.551 12.716 1.00 88.69 92 LEU A C 1
ATOM 749 O O . LEU A 1 92 ? 4.174 4.849 12.423 1.00 88.69 92 LEU A O 1
ATOM 753 N N . PRO A 1 93 ? 2.710 3.985 13.896 1.00 90.50 93 PRO A N 1
ATOM 754 C CA . PRO A 1 93 ? 3.733 3.542 14.836 1.00 90.50 93 PRO A CA 1
ATOM 755 C C . PRO A 1 93 ? 4.640 2.456 14.239 1.00 90.50 93 PRO A C 1
ATOM 757 O O . PRO A 1 93 ? 4.141 1.528 13.598 1.00 90.50 93 PRO A O 1
ATOM 760 N N . ASP A 1 94 ? 5.935 2.503 14.554 1.00 88.56 94 ASP A N 1
ATOM 761 C CA . ASP A 1 94 ? 6.954 1.583 14.021 1.00 88.56 94 ASP A CA 1
ATOM 762 C C . ASP A 1 94 ? 6.584 0.101 14.184 1.00 88.56 94 ASP A C 1
ATOM 764 O O . ASP A 1 94 ? 6.689 -0.671 13.236 1.00 88.56 94 ASP A O 1
ATOM 768 N N . HIS A 1 95 ? 6.051 -0.294 15.346 1.00 90.56 95 HIS A N 1
ATOM 769 C CA . HIS A 1 95 ? 5.650 -1.684 15.602 1.00 90.56 95 HIS A CA 1
ATOM 770 C C . HIS A 1 95 ? 4.537 -2.181 14.661 1.00 90.56 95 HIS A C 1
ATOM 772 O O . HIS A 1 95 ? 4.491 -3.363 14.323 1.00 90.56 95 HIS A O 1
ATOM 778 N N . LYS A 1 96 ? 3.631 -1.293 14.223 1.00 91.38 96 LYS A N 1
ATOM 779 C CA . LYS A 1 96 ? 2.582 -1.635 13.251 1.00 91.38 96 LYS A CA 1
ATOM 780 C C . LYS A 1 96 ? 3.155 -1.746 11.843 1.00 91.38 96 LYS A C 1
ATOM 782 O O . LYS A 1 96 ? 2.761 -2.644 11.105 1.00 91.38 96 LYS A O 1
ATOM 787 N N . LEU A 1 97 ? 4.078 -0.856 11.482 1.00 90.94 97 LEU A N 1
ATOM 788 C CA . LEU A 1 97 ? 4.776 -0.916 10.197 1.00 90.94 97 LEU A CA 1
ATOM 789 C C . LEU A 1 97 ? 5.597 -2.203 10.079 1.00 90.94 97 LEU A C 1
ATOM 791 O O . LEU A 1 97 ? 5.492 -2.893 9.071 1.00 90.94 97 LEU A O 1
ATOM 795 N N . GLU A 1 98 ? 6.332 -2.577 11.126 1.00 91.19 98 GLU A N 1
ATOM 796 C CA . GLU A 1 98 ? 7.087 -3.833 11.181 1.00 91.19 98 GLU A CA 1
ATOM 797 C C . GLU A 1 98 ? 6.167 -5.053 11.026 1.00 91.19 98 GLU A C 1
ATOM 799 O O . GLU A 1 98 ? 6.469 -5.977 10.271 1.00 91.19 98 GLU A O 1
ATOM 804 N N . GLN A 1 99 ? 5.001 -5.040 11.682 1.00 92.38 99 GLN A N 1
ATOM 805 C CA . GLN A 1 99 ? 4.010 -6.106 11.534 1.00 92.38 99 GLN A CA 1
ATOM 806 C C . GLN A 1 99 ? 3.489 -6.224 10.094 1.00 92.38 99 GLN A C 1
ATOM 808 O O . GLN A 1 99 ? 3.280 -7.339 9.622 1.00 92.38 99 GLN A O 1
ATOM 813 N N . ILE A 1 100 ? 3.280 -5.103 9.396 1.00 91.94 100 ILE A N 1
ATOM 814 C CA . ILE A 1 100 ? 2.852 -5.106 7.991 1.00 91.94 100 ILE A CA 1
ATOM 815 C C . ILE A 1 100 ? 3.976 -5.626 7.093 1.00 91.94 100 ILE A C 1
ATOM 817 O O . ILE A 1 100 ? 3.729 -6.504 6.272 1.00 91.94 100 ILE A O 1
ATOM 821 N N . LEU A 1 101 ? 5.204 -5.135 7.280 1.00 90.75 101 LEU A N 1
ATOM 822 C CA . LEU A 1 101 ? 6.378 -5.543 6.503 1.00 90.75 101 LEU A CA 1
ATOM 823 C C . LEU A 1 101 ? 6.654 -7.044 6.602 1.00 90.75 101 LEU A C 1
ATOM 825 O O . LEU A 1 101 ? 7.020 -7.656 5.606 1.00 90.75 101 LEU A O 1
ATOM 829 N N . ARG A 1 102 ? 6.394 -7.662 7.759 1.00 91.50 102 ARG A N 1
ATOM 830 C CA . ARG A 1 102 ? 6.506 -9.118 7.935 1.00 91.50 102 ARG A CA 1
ATOM 831 C C . ARG A 1 102 ? 5.645 -9.938 6.980 1.00 91.50 102 ARG A C 1
ATOM 833 O O . ARG A 1 102 ? 6.003 -11.065 6.675 1.00 91.50 102 ARG A O 1
ATOM 840 N N . PHE A 1 103 ? 4.528 -9.413 6.476 1.00 90.69 103 PHE A N 1
ATOM 841 C CA . PHE A 1 103 ? 3.748 -10.152 5.472 1.00 90.69 103 PHE A CA 1
ATOM 842 C C . PHE A 1 103 ? 4.424 -10.203 4.098 1.00 90.69 103 PHE A C 1
ATOM 844 O O . PHE A 1 103 ? 4.008 -11.003 3.259 1.00 90.69 103 PHE A O 1
ATOM 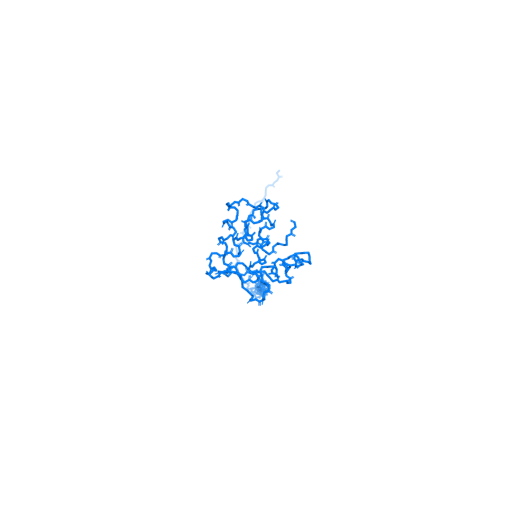851 N N . PHE A 1 104 ? 5.447 -9.374 3.893 1.00 90.88 104 PHE A N 1
ATOM 852 C CA . PHE A 1 104 ? 6.215 -9.208 2.664 1.00 90.88 104 PHE A CA 1
ATOM 853 C C . PHE A 1 104 ? 7.710 -9.503 2.890 1.00 90.88 104 PHE A C 1
ATOM 855 O O . PHE A 1 104 ? 8.556 -9.052 2.126 1.00 90.88 104 PHE A O 1
ATOM 862 N N . GLU A 1 105 ? 8.074 -10.238 3.943 1.00 86.38 105 GLU A N 1
ATOM 863 C CA . GLU A 1 105 ? 9.484 -10.556 4.219 1.00 86.38 105 GLU A CA 1
ATOM 864 C C . GLU A 1 105 ? 10.100 -11.505 3.177 1.00 86.38 105 GLU A C 1
ATOM 866 O O . GLU A 1 105 ? 11.305 -11.471 2.945 1.00 86.38 105 GLU A O 1
ATOM 871 N N . ASP A 1 106 ? 9.262 -12.290 2.495 1.00 84.50 106 ASP A N 1
ATOM 872 C CA . ASP A 1 106 ? 9.673 -13.205 1.423 1.00 84.50 106 ASP A CA 1
ATOM 873 C C . ASP A 1 106 ? 10.043 -12.480 0.112 1.00 84.50 106 ASP A C 1
ATOM 875 O O . ASP A 1 106 ? 10.568 -13.089 -0.823 1.00 84.50 106 ASP A O 1
ATOM 879 N N . THR A 1 107 ? 9.779 -11.175 0.022 1.00 84.19 107 THR A N 1
ATOM 880 C CA . THR A 1 107 ? 10.083 -10.352 -1.154 1.00 84.19 107 THR A CA 1
ATOM 881 C C . THR A 1 107 ? 11.508 -9.808 -1.071 1.00 84.19 107 THR A C 1
ATOM 883 O O . THR A 1 107 ? 11.780 -8.797 -0.431 1.00 84.19 107 THR A O 1
ATOM 886 N N . VAL A 1 108 ? 12.441 -10.514 -1.716 1.00 76.38 108 VAL A N 1
ATOM 887 C CA . VAL A 1 108 ? 13.889 -10.247 -1.617 1.00 76.38 108 VAL A CA 1
ATOM 888 C C . VAL A 1 108 ? 14.287 -8.907 -2.248 1.00 76.38 108 VAL A C 1
ATOM 890 O O . VAL A 1 108 ? 15.073 -8.166 -1.661 1.00 76.38 108 VAL A O 1
ATOM 893 N N . ASP A 1 109 ? 13.716 -8.571 -3.406 1.00 83.06 109 ASP A N 1
ATOM 894 C CA . ASP A 1 109 ? 14.142 -7.407 -4.198 1.00 83.06 109 ASP A CA 1
ATOM 895 C C . ASP A 1 109 ? 13.230 -6.181 -4.062 1.00 83.06 109 ASP A C 1
ATOM 897 O O . ASP A 1 109 ? 13.508 -5.145 -4.665 1.00 83.06 109 ASP A O 1
ATOM 901 N N . GLY A 1 110 ? 12.167 -6.255 -3.261 1.00 88.25 110 GLY A N 1
ATOM 902 C CA . GLY A 1 110 ? 11.168 -5.193 -3.138 1.00 88.25 110 GLY A CA 1
ATOM 903 C C . GLY A 1 110 ? 9.770 -5.659 -3.524 1.00 88.25 110 GLY A C 1
ATOM 904 O O . GLY A 1 110 ? 9.491 -6.853 -3.462 1.00 88.25 110 GLY A O 1
ATOM 905 N N . LEU A 1 111 ? 8.893 -4.724 -3.890 1.00 92.38 111 LEU A N 1
ATOM 906 C CA . LEU A 1 111 ? 7.471 -4.985 -4.119 1.00 92.38 111 LEU A CA 1
ATOM 907 C C . LEU A 1 111 ? 7.059 -4.735 -5.565 1.00 92.38 111 LEU A C 1
ATOM 909 O O . LEU A 1 111 ? 7.397 -3.706 -6.154 1.00 92.38 111 LEU A O 1
ATOM 913 N N . ASP A 1 112 ? 6.234 -5.637 -6.087 1.00 93.00 112 ASP A N 1
ATOM 914 C CA . ASP A 1 112 ? 5.461 -5.380 -7.299 1.00 93.00 112 ASP A CA 1
ATOM 915 C C . ASP A 1 112 ? 4.241 -4.477 -7.015 1.00 93.00 112 ASP A C 1
ATOM 917 O O . ASP A 1 112 ? 3.891 -4.179 -5.867 1.00 93.00 112 ASP A O 1
ATOM 921 N N . GLU A 1 113 ? 3.574 -4.032 -8.081 1.00 92.88 113 GLU A N 1
ATOM 922 C CA . GLU A 1 113 ? 2.404 -3.148 -7.998 1.00 92.88 113 GLU A CA 1
ATOM 923 C C . GLU A 1 113 ? 1.261 -3.739 -7.149 1.00 92.88 113 GLU A C 1
ATOM 925 O O . GLU A 1 113 ? 0.645 -3.044 -6.336 1.00 92.88 113 GLU A O 1
ATOM 930 N N . LEU A 1 114 ? 0.980 -5.035 -7.298 1.00 93.25 114 LEU A N 1
ATOM 931 C CA . LEU A 1 114 ? -0.150 -5.692 -6.633 1.00 93.25 114 LEU A CA 1
ATOM 932 C C . LEU A 1 114 ? 0.126 -5.904 -5.141 1.00 93.25 114 LEU A C 1
ATOM 934 O O . LEU A 1 114 ? -0.775 -5.776 -4.306 1.00 93.25 114 LEU A O 1
ATOM 938 N N . GLN A 1 115 ? 1.371 -6.217 -4.795 1.00 93.38 115 GLN A N 1
ATOM 939 C CA . GLN A 1 115 ? 1.863 -6.307 -3.424 1.00 93.38 115 GLN A CA 1
ATOM 940 C C . GLN A 1 115 ? 1.855 -4.932 -2.760 1.00 93.38 115 GLN A C 1
ATOM 942 O O . GLN A 1 115 ? 1.435 -4.801 -1.608 1.00 93.38 115 GLN A O 1
ATOM 947 N N . PHE A 1 116 ? 2.245 -3.886 -3.491 1.00 94.19 116 PHE A N 1
ATOM 948 C CA . PHE A 1 116 ? 2.167 -2.517 -2.998 1.00 94.19 116 PHE A CA 1
ATOM 949 C C . PHE A 1 116 ? 0.720 -2.113 -2.681 1.00 94.19 116 PHE A C 1
ATOM 951 O O . PHE A 1 116 ? 0.454 -1.575 -1.605 1.00 94.19 116 PHE A O 1
ATOM 958 N N . TYR A 1 117 ? -0.251 -2.450 -3.535 1.00 94.12 117 TYR A N 1
ATOM 959 C CA . TYR A 1 117 ? -1.673 -2.204 -3.251 1.00 94.12 117 TYR A CA 1
ATOM 960 C C . TYR A 1 117 ? -2.180 -2.970 -2.030 1.00 94.12 117 TYR A C 1
ATOM 962 O O . TYR A 1 117 ? -2.904 -2.406 -1.203 1.00 94.12 117 TYR A O 1
ATOM 970 N N . ALA A 1 118 ? -1.767 -4.228 -1.868 1.00 93.81 118 ALA A N 1
ATOM 971 C CA . ALA A 1 118 ? -2.076 -4.995 -0.667 1.00 93.81 118 ALA A CA 1
ATOM 972 C C . ALA A 1 118 ? -1.504 -4.320 0.592 1.00 93.81 118 ALA A C 1
ATOM 974 O O . ALA A 1 118 ? -2.205 -4.179 1.599 1.00 93.81 118 ALA A O 1
ATOM 975 N N . MET A 1 119 ? -0.259 -3.840 0.523 1.00 93.56 119 MET A N 1
ATOM 976 C CA . MET A 1 119 ? 0.399 -3.128 1.617 1.00 93.56 119 MET A CA 1
ATOM 977 C C . MET A 1 119 ? -0.334 -1.829 1.973 1.00 93.56 119 MET A C 1
ATOM 979 O O . MET A 1 119 ? -0.616 -1.589 3.149 1.00 93.56 119 MET A O 1
ATOM 983 N N . LEU A 1 120 ? -0.711 -1.023 0.978 1.00 93.50 120 LEU A N 1
ATOM 984 C CA . LEU A 1 120 ? -1.478 0.210 1.179 1.00 93.50 120 LEU A CA 1
ATOM 985 C C . LEU A 1 120 ? -2.812 -0.038 1.881 1.00 93.50 120 LEU A C 1
ATOM 987 O O . LEU A 1 120 ? -3.202 0.724 2.771 1.00 93.50 120 LEU A O 1
ATOM 991 N N . ARG A 1 121 ? -3.502 -1.123 1.532 1.00 92.44 121 ARG A N 1
ATOM 992 C CA . ARG A 1 121 ? -4.768 -1.464 2.180 1.00 92.44 121 ARG A CA 1
ATOM 993 C C . ARG A 1 121 ? -4.575 -1.885 3.634 1.00 92.44 121 ARG A C 1
ATOM 995 O O . ARG A 1 121 ? -5.345 -1.464 4.497 1.00 92.44 121 ARG A O 1
ATOM 1002 N N . LEU A 1 122 ? -3.525 -2.649 3.938 1.00 93.06 122 LEU A N 1
ATOM 1003 C CA . LEU A 1 122 ? -3.166 -2.979 5.323 1.00 93.06 122 LEU A CA 1
ATOM 1004 C C . LEU A 1 122 ? -2.848 -1.725 6.145 1.00 93.06 122 LEU A C 1
ATOM 1006 O O . LEU A 1 122 ? -3.295 -1.613 7.287 1.00 93.06 122 LEU A O 1
ATOM 1010 N N . ILE A 1 123 ? -2.135 -0.767 5.552 1.00 92.50 123 ILE A N 1
ATOM 1011 C CA . ILE A 1 123 ? -1.841 0.539 6.159 1.00 92.50 123 ILE A CA 1
ATOM 1012 C C . ILE A 1 123 ? -3.132 1.297 6.455 1.00 92.50 123 ILE A C 1
ATOM 1014 O O . ILE A 1 123 ? -3.307 1.762 7.580 1.00 92.50 123 ILE A O 1
ATOM 1018 N N . ALA A 1 124 ? -4.059 1.375 5.499 1.00 91.38 124 ALA A N 1
ATOM 1019 C CA . ALA A 1 124 ? -5.337 2.059 5.688 1.00 91.38 124 ALA A CA 1
ATOM 1020 C C . ALA A 1 124 ? -6.148 1.444 6.845 1.00 91.38 124 ALA A C 1
ATOM 1022 O O . ALA A 1 124 ? -6.635 2.158 7.724 1.00 91.38 124 ALA A O 1
ATOM 1023 N N . HIS A 1 125 ? -6.223 0.110 6.923 1.00 91.62 125 HIS A N 1
ATOM 1024 C CA . HIS A 1 125 ? -6.869 -0.570 8.054 1.00 91.62 125 HIS A CA 1
ATOM 1025 C C . HIS A 1 125 ? -6.158 -0.286 9.384 1.00 91.62 125 HIS A C 1
ATOM 1027 O O . HIS A 1 125 ? -6.817 -0.040 10.398 1.00 91.62 125 HIS A O 1
ATOM 1033 N N . ALA A 1 126 ? -4.824 -0.274 9.388 1.00 92.00 126 ALA A N 1
ATOM 1034 C CA . ALA A 1 126 ? -4.022 0.011 10.575 1.00 92.00 126 ALA A CA 1
ATOM 1035 C C . ALA A 1 126 ? -4.195 1.456 11.077 1.00 92.00 126 ALA A C 1
ATOM 1037 O O . ALA A 1 126 ? -4.248 1.670 12.296 1.00 92.00 126 ALA A O 1
ATOM 1038 N N . GLN A 1 127 ? -4.297 2.419 10.154 1.00 90.81 127 GLN A N 1
ATOM 1039 C CA . GLN A 1 127 ? -4.578 3.834 10.423 1.00 90.81 127 GLN A CA 1
ATOM 1040 C C . GLN A 1 127 ? -5.985 4.021 11.002 1.00 90.81 127 GLN A C 1
ATOM 1042 O O . GLN A 1 127 ? -6.155 4.776 11.955 1.00 90.81 127 GLN A O 1
ATOM 1047 N N . ASN A 1 128 ? -6.962 3.241 10.531 1.00 89.44 128 ASN A N 1
ATOM 1048 C CA . ASN A 1 128 ? -8.326 3.208 11.074 1.00 89.44 128 ASN A CA 1
ATOM 1049 C C . ASN A 1 128 ? -8.438 2.467 12.424 1.00 89.44 128 ASN A C 1
ATOM 1051 O O . ASN A 1 128 ? -9.539 2.231 12.920 1.00 89.44 128 ASN A O 1
ATOM 1055 N N . GLY A 1 129 ? -7.313 2.075 13.032 1.00 87.75 129 GLY A N 1
ATOM 1056 C CA . GLY A 1 129 ? -7.280 1.431 14.346 1.00 87.75 129 GLY A CA 1
ATOM 1057 C C . GLY A 1 129 ? -7.682 -0.044 14.345 1.00 87.75 129 GLY A C 1
ATOM 1058 O O . GLY A 1 129 ? -7.831 -0.624 15.420 1.00 87.75 129 GLY A O 1
ATOM 1059 N N . ARG A 1 130 ? -7.833 -0.672 13.172 1.00 88.19 130 ARG A N 1
ATOM 1060 C CA . ARG A 1 130 ? -8.148 -2.102 13.074 1.00 88.19 130 ARG A CA 1
ATOM 1061 C C . ARG A 1 130 ? -6.923 -2.952 13.398 1.00 88.19 130 ARG A C 1
ATOM 1063 O O . ARG A 1 130 ? -5.774 -2.520 13.267 1.00 88.19 130 ARG A O 1
ATOM 1070 N N . THR A 1 131 ? -7.181 -4.179 13.833 1.00 89.00 131 THR A N 1
ATOM 1071 C CA . THR A 1 131 ? -6.147 -5.197 14.000 1.00 89.00 131 THR A CA 1
ATOM 1072 C C . THR A 1 131 ? -5.559 -5.570 12.646 1.00 89.00 131 THR A C 1
ATOM 1074 O O . THR A 1 131 ? -6.278 -5.818 11.681 1.00 89.00 131 THR A O 1
ATOM 1077 N N . ILE A 1 132 ? -4.233 -5.613 12.589 1.00 90.38 132 ILE A N 1
ATOM 1078 C CA . ILE A 1 132 ? -3.498 -5.971 11.383 1.00 90.38 132 ILE A CA 1
ATOM 1079 C C . ILE A 1 132 ? -3.527 -7.496 11.240 1.00 90.38 132 ILE A C 1
ATOM 1081 O O . ILE A 1 132 ? -2.973 -8.215 12.074 1.00 90.38 132 ILE A O 1
ATOM 1085 N N . SER A 1 133 ? -4.160 -7.989 10.178 1.00 89.50 133 SER A N 1
ATOM 1086 C CA . SER A 1 133 ? -4.085 -9.388 9.754 1.00 89.50 133 SER A CA 1
ATOM 1087 C C . SER A 1 133 ? -4.001 -9.474 8.233 1.00 89.50 133 SER A C 1
ATOM 1089 O O . SER A 1 133 ? -4.462 -8.577 7.528 1.00 89.50 133 SER A O 1
ATOM 1091 N N . ARG A 1 134 ? -3.419 -10.566 7.727 1.00 87.75 134 ARG A N 1
ATOM 1092 C CA . ARG A 1 134 ? -3.234 -10.797 6.286 1.00 87.75 134 ARG A CA 1
ATOM 1093 C C . ARG A 1 134 ? -4.556 -10.733 5.515 1.00 87.75 134 ARG A C 1
ATOM 1095 O O . ARG A 1 134 ? -4.616 -10.148 4.440 1.00 87.75 134 ARG A O 1
ATOM 1102 N N . ASP A 1 135 ? -5.622 -11.263 6.105 1.00 87.31 135 ASP A N 1
ATOM 1103 C CA . ASP A 1 135 ? -6.942 -11.346 5.473 1.00 87.31 135 ASP A CA 1
ATOM 1104 C C . ASP A 1 135 ? -7.605 -9.973 5.269 1.00 87.31 135 ASP A C 1
ATOM 1106 O O . ASP A 1 135 ? -8.546 -9.847 4.488 1.00 87.31 135 ASP A O 1
ATOM 1110 N N . MET A 1 136 ? -7.110 -8.920 5.934 1.00 87.50 136 MET A N 1
ATOM 1111 C CA . MET A 1 136 ? -7.625 -7.556 5.763 1.00 87.50 136 MET A CA 1
ATOM 1112 C C . MET A 1 136 ? -7.381 -6.990 4.368 1.00 87.50 136 MET A C 1
ATOM 1114 O O . MET A 1 136 ? -8.088 -6.068 3.972 1.00 87.50 136 MET A O 1
ATOM 1118 N N . VAL A 1 137 ? -6.447 -7.550 3.599 1.00 87.56 137 VAL A N 1
ATOM 1119 C CA . VAL A 1 137 ? -6.234 -7.173 2.192 1.00 87.56 137 VAL A CA 1
ATOM 1120 C C . VAL A 1 137 ? -7.495 -7.407 1.351 1.00 87.56 137 VAL A C 1
ATOM 1122 O O . VAL A 1 137 ? -7.836 -6.586 0.497 1.00 87.56 137 VAL A O 1
ATOM 1125 N N . PHE A 1 138 ? -8.241 -8.473 1.653 1.00 84.12 138 PHE A N 1
ATOM 1126 C CA . PHE A 1 138 ? -9.462 -8.854 0.936 1.00 84.12 138 PHE A CA 1
ATOM 1127 C C . PHE A 1 138 ? -10.718 -8.151 1.467 1.00 84.12 138 PHE A C 1
ATOM 1129 O O . PHE A 1 138 ? -11.803 -8.285 0.902 1.00 84.12 138 PHE A O 1
ATOM 1136 N N . LEU A 1 139 ? -10.593 -7.384 2.554 1.00 81.62 139 LEU A N 1
ATOM 1137 C CA . LEU A 1 139 ? -11.663 -6.530 3.050 1.00 81.62 139 LEU A CA 1
ATOM 1138 C C . LEU A 1 139 ? -11.426 -5.104 2.561 1.00 81.62 139 LEU A C 1
ATOM 1140 O O . LEU A 1 139 ? -10.388 -4.512 2.847 1.00 81.62 139 LEU A O 1
ATOM 1144 N N . GLY A 1 140 ? -12.400 -4.525 1.857 1.00 73.88 140 GLY A N 1
ATOM 1145 C CA . GLY A 1 140 ? -12.295 -3.144 1.378 1.00 73.88 140 GLY A CA 1
ATOM 1146 C C . GLY A 1 140 ? -11.950 -2.162 2.505 1.00 73.88 140 GLY A C 1
ATOM 1147 O O . GLY A 1 140 ? -12.490 -2.268 3.617 1.00 73.88 140 GLY A O 1
ATOM 1148 N N . GLY A 1 141 ? -11.057 -1.210 2.218 1.00 64.00 141 GLY A N 1
ATOM 1149 C CA . GLY A 1 141 ? -10.744 -0.107 3.118 1.00 64.00 141 GLY A CA 1
ATOM 1150 C C . GLY A 1 141 ? -11.999 0.734 3.336 1.00 64.00 141 GLY A C 1
ATOM 1151 O O . GLY A 1 141 ? -12.525 1.336 2.404 1.00 64.00 141 GLY A O 1
ATOM 1152 N N . ARG A 1 142 ? -12.527 0.723 4.559 1.00 54.62 142 ARG A N 1
ATOM 1153 C CA . ARG A 1 142 ? -13.629 1.588 4.994 1.00 54.62 142 ARG A CA 1
ATOM 1154 C C . ARG A 1 142 ? -13.232 2.312 6.263 1.00 54.62 142 ARG A C 1
ATOM 1156 O O . ARG A 1 142 ? -12.631 1.646 7.147 1.00 54.62 142 ARG A O 1
#

InterPro domains:
  IPR000261 EH domain [PF12763] (55-131)
  IPR011992 EF-hand domain pair [SSF47473] (54-129)